Protein AF-A0A7K3Z307-F1 (afdb_monomer)

Nearest PDB structures (foldseek):
  1m5q-assembly1_H  TM=4.350E-01  e=8.211E+00  Pyrobaculum aerophilum
  8bh3-assembly1_L  TM=3.145E-01  e=9.460E+00  Homo sapiens

pLDDT: mean 82.86, std 15.58, range [43.69, 96.88]

Sequence (83 aa):
MHKRSPNKLQQRKIQTIILNGSYHDKQHGETISKLTREDVMGQLKEPVEVHLIPDIGKGEVLIDPRGRGSLQAMDKMESRRKS

Radius of gyration: 13.37 Å; Cα contacts (8 Å, |Δi|>4): 95; chains: 1; bounding box: 28×34×34 Å

Foldseek 3Di:
DDDDDPQVVLLVLLVVLQQVQWDQDPVQRFTFGQDALVRSVVPDPDDDDSVSRDGDDGRATQDGPVQPHPVSVVVVVVVVVVD

Structure (mmCIF, N/CA/C/O backbone):
data_AF-A0A7K3Z307-F1
#
_entry.id   AF-A0A7K3Z307-F1
#
loop_
_atom_site.group_PDB
_atom_site.id
_atom_site.type_symbol
_at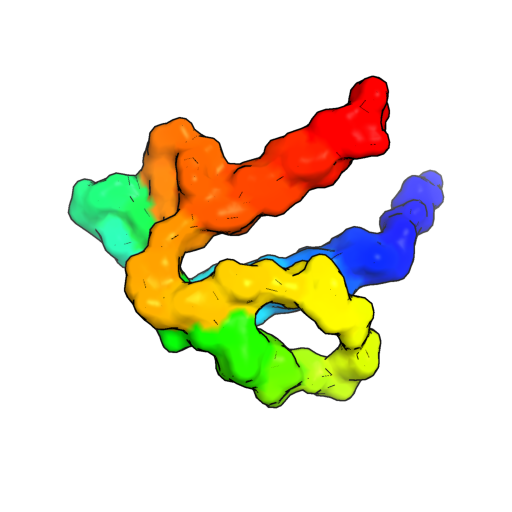om_site.label_atom_id
_atom_site.label_alt_id
_atom_site.label_comp_id
_atom_site.label_asym_id
_atom_site.label_entity_id
_atom_site.label_seq_id
_atom_site.pdbx_PDB_ins_code
_atom_site.Cartn_x
_atom_site.Cartn_y
_atom_site.Cartn_z
_atom_site.occupancy
_atom_site.B_iso_or_equiv
_atom_site.auth_seq_id
_atom_site.auth_comp_id
_atom_site.auth_asym_id
_atom_site.auth_atom_id
_atom_site.pdbx_PDB_model_num
ATOM 1 N N . MET A 1 1 ? -1.954 21.239 21.548 1.00 45.69 1 MET A N 1
ATOM 2 C CA . MET A 1 1 ? -1.740 19.899 20.950 1.00 45.69 1 MET A CA 1
ATOM 3 C C . MET A 1 1 ? -3.002 19.488 20.199 1.00 45.69 1 MET A C 1
ATOM 5 O O . MET A 1 1 ? -4.022 19.265 20.836 1.00 45.69 1 MET A O 1
ATOM 9 N N . HIS A 1 2 ? -2.977 19.447 18.864 1.00 50.06 2 HIS A N 1
ATOM 10 C CA . HIS A 1 2 ? -4.141 19.031 18.072 1.00 50.06 2 HIS A CA 1
ATOM 11 C C . HIS A 1 2 ? -4.365 17.520 18.232 1.00 50.06 2 HIS A C 1
ATOM 13 O O . HIS A 1 2 ? -3.555 16.722 17.756 1.00 50.06 2 HIS A O 1
ATOM 19 N N . LYS A 1 3 ? -5.450 17.119 18.909 1.00 50.53 3 LYS A N 1
ATOM 20 C CA . LYS A 1 3 ? -5.899 15.720 18.940 1.00 50.53 3 LYS A CA 1
ATOM 21 C C . LYS A 1 3 ? -6.208 15.305 17.497 1.00 50.53 3 LYS A C 1
ATOM 23 O O . LYS A 1 3 ? -7.086 15.884 16.861 1.00 50.53 3 LYS A O 1
ATOM 28 N N . ARG A 1 4 ? -5.442 14.362 16.940 1.00 55.97 4 ARG A N 1
ATOM 29 C CA . ARG A 1 4 ? -5.743 13.792 15.617 1.00 55.97 4 ARG A CA 1
ATOM 30 C C . ARG A 1 4 ? -7.077 13.051 15.722 1.00 55.97 4 ARG A C 1
ATOM 32 O O . ARG A 1 4 ? -7.278 12.317 16.685 1.00 55.97 4 ARG A O 1
ATOM 39 N N . SER A 1 5 ? -7.972 13.256 14.758 1.00 67.19 5 SER A N 1
ATOM 40 C CA . SER A 1 5 ? -9.233 12.516 14.704 1.00 67.19 5 SER A CA 1
ATOM 41 C C . SER A 1 5 ? -8.951 11.003 14.617 1.00 67.19 5 SER A C 1
ATOM 43 O O . SER A 1 5 ? -8.008 10.617 13.917 1.00 67.19 5 SER A O 1
ATOM 45 N N . PRO A 1 6 ? -9.731 10.145 15.302 1.00 68.81 6 PRO A N 1
ATOM 46 C CA . PRO A 1 6 ? -9.550 8.687 15.299 1.00 68.81 6 PRO A CA 1
ATOM 47 C C . PRO A 1 6 ? -9.404 8.085 13.891 1.00 68.81 6 PRO A C 1
ATOM 49 O O . PRO A 1 6 ? -8.529 7.251 13.661 1.00 68.81 6 PRO A O 1
ATOM 52 N N . ASN A 1 7 ? -10.151 8.610 12.917 1.00 79.88 7 ASN A N 1
ATOM 53 C CA . ASN A 1 7 ? -10.133 8.141 11.527 1.00 79.88 7 ASN A CA 1
ATOM 54 C C . ASN A 1 7 ? -8.762 8.323 10.859 1.00 79.88 7 ASN A C 1
ATOM 56 O O . ASN A 1 7 ? -8.329 7.467 10.092 1.00 79.88 7 ASN A O 1
ATOM 60 N N . LYS A 1 8 ? -8.010 9.378 11.206 1.00 80.31 8 LYS A N 1
ATOM 61 C CA . LYS A 1 8 ? -6.649 9.582 10.676 1.00 80.31 8 LYS A CA 1
ATOM 62 C C . LYS A 1 8 ? -5.666 8.543 11.194 1.00 80.31 8 LYS A C 1
ATOM 64 O O . LYS A 1 8 ? -4.687 8.229 10.521 1.00 80.31 8 LYS A O 1
ATOM 69 N N . LEU A 1 9 ? -5.881 8.044 12.411 1.00 85.44 9 LEU A N 1
ATOM 70 C CA . LEU A 1 9 ? -5.043 6.987 12.963 1.00 85.44 9 LEU A CA 1
ATOM 71 C C . LEU A 1 9 ? -5.305 5.667 12.233 1.00 85.44 9 LEU A C 1
ATOM 73 O O . LEU A 1 9 ? -4.349 4.993 11.860 1.00 85.44 9 LEU A O 1
ATOM 77 N N . GLN A 1 10 ? -6.574 5.343 11.972 1.00 88.19 10 GLN A N 1
ATOM 78 C CA . GLN A 1 10 ? -6.957 4.150 11.212 1.00 88.19 10 GLN A CA 1
ATOM 79 C C . GLN A 1 10 ? -6.445 4.200 9.767 1.00 88.19 10 GLN A C 1
ATOM 81 O O . GLN A 1 10 ? -5.793 3.257 9.330 1.00 88.19 10 GLN A O 1
ATOM 86 N N . GLN A 1 11 ? -6.630 5.320 9.058 1.00 87.69 11 GLN A N 1
ATOM 87 C CA . GLN A 1 11 ? -6.104 5.499 7.697 1.00 87.69 11 GLN A CA 1
ATOM 88 C C . GLN A 1 11 ? -4.592 5.287 7.626 1.00 87.69 11 GLN A C 1
ATOM 90 O O . GLN A 1 11 ? -4.107 4.586 6.745 1.00 87.69 11 GLN A O 1
ATOM 95 N N . ARG A 1 12 ? -3.838 5.830 8.589 1.00 87.50 12 ARG A N 1
ATOM 96 C CA . ARG A 1 12 ? -2.387 5.612 8.654 1.00 87.50 12 ARG A CA 1
ATOM 97 C C . ARG A 1 12 ? -2.026 4.153 8.891 1.00 87.50 12 ARG A C 1
ATOM 99 O O . ARG A 1 12 ? -1.103 3.663 8.257 1.00 87.50 12 ARG A O 1
ATOM 106 N N . LYS A 1 13 ? -2.732 3.454 9.786 1.00 90.56 13 LYS A N 1
ATOM 107 C CA . LYS A 1 13 ? -2.508 2.017 10.011 1.00 90.56 13 LYS A CA 1
AT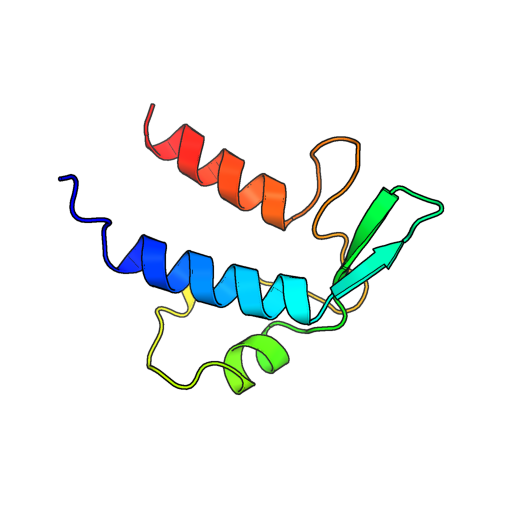OM 108 C C . LYS A 1 13 ? -2.742 1.220 8.725 1.00 90.56 13 LYS A C 1
ATOM 110 O O . LYS A 1 13 ? -1.900 0.403 8.367 1.00 90.56 13 LYS A O 1
ATOM 115 N N . ILE A 1 14 ? -3.833 1.511 8.015 1.00 91.94 14 ILE A N 1
ATOM 116 C CA . ILE A 1 14 ? -4.167 0.892 6.726 1.00 91.94 14 ILE A CA 1
ATOM 117 C C . ILE A 1 14 ? -3.063 1.172 5.695 1.00 91.94 14 ILE A C 1
ATOM 119 O O . ILE A 1 14 ? -2.527 0.235 5.111 1.00 91.94 14 ILE A O 1
ATOM 123 N N . GLN A 1 15 ? -2.650 2.432 5.530 1.00 91.06 15 GLN A N 1
ATOM 124 C CA . GLN A 1 15 ? -1.559 2.805 4.622 1.00 91.06 15 GLN A CA 1
ATOM 125 C C . GLN A 1 15 ? -0.249 2.083 4.962 1.00 91.06 15 GLN A C 1
ATOM 127 O O . GLN A 1 15 ? 0.418 1.584 4.061 1.00 91.06 15 GLN A O 1
ATOM 132 N N . THR A 1 16 ? 0.107 1.971 6.244 1.00 92.38 16 THR A N 1
ATOM 133 C CA . THR A 1 16 ? 1.310 1.245 6.673 1.00 92.38 16 THR A CA 1
ATOM 134 C C . THR A 1 16 ? 1.250 -0.231 6.287 1.00 92.38 16 THR A C 1
ATOM 136 O O . THR A 1 16 ? 2.243 -0.760 5.795 1.00 92.38 16 THR A O 1
ATOM 139 N N . ILE A 1 17 ? 0.106 -0.900 6.471 1.00 94.31 17 ILE A N 1
ATOM 140 C CA . ILE A 1 17 ? -0.071 -2.302 6.055 1.00 94.31 17 ILE A CA 1
ATOM 141 C C . ILE A 1 17 ? 0.150 -2.437 4.545 1.00 94.31 17 ILE A C 1
ATOM 143 O O . ILE A 1 17 ? 0.935 -3.278 4.109 1.00 94.31 17 ILE A O 1
ATOM 147 N N . ILE A 1 18 ? -0.489 -1.570 3.756 1.00 94.50 18 ILE A N 1
ATOM 148 C CA . ILE A 1 18 ? -0.401 -1.587 2.291 1.00 94.50 18 ILE A CA 1
ATOM 149 C C . ILE A 1 18 ? 1.040 -1.362 1.823 1.00 94.50 18 ILE A C 1
ATOM 151 O O . ILE A 1 18 ? 1.560 -2.132 1.017 1.00 94.50 18 ILE A O 1
ATOM 155 N N . LEU A 1 19 ? 1.708 -0.334 2.353 1.00 93.62 19 LEU A N 1
ATOM 156 C CA . LEU A 1 19 ? 3.077 0.009 1.973 1.00 93.62 19 LEU A CA 1
ATOM 157 C C . LEU A 1 19 ? 4.078 -1.068 2.405 1.00 93.62 19 LEU A C 1
ATOM 159 O O . LEU A 1 19 ? 4.956 -1.423 1.623 1.00 93.62 19 LEU A O 1
ATOM 163 N N . ASN A 1 20 ? 3.923 -1.661 3.589 1.00 95.00 20 ASN A N 1
ATOM 164 C CA . ASN A 1 20 ? 4.767 -2.784 4.013 1.00 95.00 20 ASN A CA 1
ATOM 165 C C . ASN A 1 20 ? 4.543 -4.031 3.141 1.00 95.00 20 ASN A C 1
ATOM 167 O O . ASN A 1 20 ? 5.469 -4.803 2.894 1.00 95.00 20 ASN A O 1
ATOM 171 N N . GLY A 1 21 ? 3.318 -4.214 2.648 1.00 94.50 21 GLY A N 1
ATOM 172 C CA . GLY A 1 21 ? 2.944 -5.258 1.702 1.00 94.50 21 GLY A CA 1
ATOM 173 C C . GLY A 1 21 ? 3.253 -4.942 0.238 1.00 94.50 21 GLY A C 1
ATOM 174 O O . GLY A 1 21 ? 2.844 -5.702 -0.635 1.00 94.50 21 GLY A O 1
ATOM 175 N N . SER A 1 22 ? 3.969 -3.862 -0.064 1.00 95.62 22 SER A N 1
ATOM 176 C CA . SER A 1 22 ? 4.309 -3.469 -1.435 1.00 95.62 22 SER A CA 1
ATOM 177 C C . SER A 1 22 ? 5.728 -3.899 -1.831 1.00 95.62 22 SER A C 1
ATOM 179 O O . SER A 1 22 ? 6.503 -4.414 -1.015 1.00 95.62 22 SER A O 1
ATOM 181 N N . TYR A 1 23 ? 6.071 -3.758 -3.109 1.00 95.69 23 TYR A N 1
ATOM 182 C CA . TYR A 1 23 ? 7.461 -3.728 -3.556 1.00 95.69 23 TYR A CA 1
ATOM 183 C C . TYR A 1 23 ? 7.750 -2.399 -4.247 1.00 95.69 23 TYR A C 1
ATOM 185 O O . TYR A 1 23 ? 6.863 -1.799 -4.850 1.00 95.69 23 TYR A O 1
ATOM 193 N N . HIS A 1 24 ? 8.996 -1.945 -4.151 1.00 95.12 24 HIS A N 1
ATOM 194 C CA . HIS A 1 24 ? 9.448 -0.747 -4.843 1.00 95.12 24 HIS A CA 1
ATOM 195 C C . HIS A 1 24 ? 10.213 -1.140 -6.107 1.00 95.12 24 HIS A C 1
ATOM 197 O O . HIS A 1 24 ? 11.281 -1.755 -6.021 1.00 95.12 24 HIS A O 1
ATOM 203 N N . ASP A 1 25 ? 9.658 -0.803 -7.268 1.00 94.56 25 ASP A N 1
ATOM 204 C CA . ASP A 1 25 ? 10.325 -0.947 -8.552 1.00 94.56 25 ASP A CA 1
ATOM 205 C C . ASP A 1 25 ? 11.340 0.185 -8.730 1.00 94.56 25 ASP A C 1
ATOM 207 O O . ASP A 1 25 ? 10.988 1.339 -8.976 1.00 94.56 25 ASP A O 1
ATOM 211 N N . LYS A 1 26 ? 12.625 -0.157 -8.637 1.00 92.69 2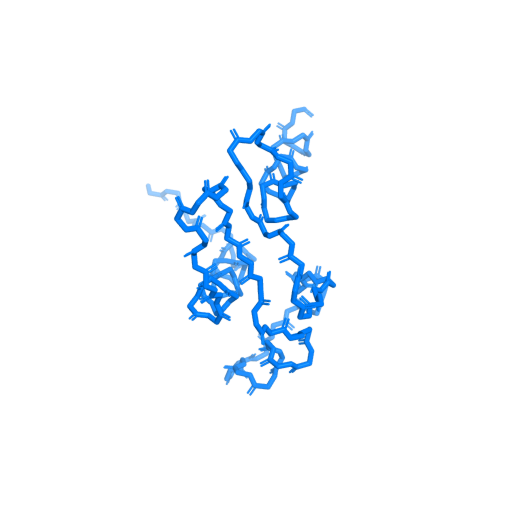6 LYS A N 1
ATOM 212 C CA . LYS A 1 26 ? 13.718 0.806 -8.804 1.00 92.69 26 LYS A CA 1
ATOM 213 C C . LYS A 1 26 ? 13.912 1.264 -10.251 1.00 92.69 26 LYS A C 1
ATOM 215 O O . LYS A 1 26 ? 14.552 2.290 -10.451 1.00 92.69 26 LYS A O 1
ATOM 220 N N . GLN A 1 27 ? 13.421 0.517 -11.241 1.00 93.69 27 GLN A N 1
ATOM 221 C CA . GLN A 1 27 ? 13.559 0.889 -12.651 1.00 93.69 27 GLN A CA 1
ATOM 222 C C . GLN A 1 27 ? 12.579 2.004 -13.014 1.00 93.69 27 GLN A C 1
ATOM 224 O O . GLN A 1 27 ? 12.973 2.999 -13.617 1.00 93.69 27 GLN A O 1
ATOM 229 N N . HIS A 1 28 ? 11.321 1.859 -12.597 1.00 90.75 28 HIS A N 1
ATOM 230 C CA . HIS A 1 28 ? 10.260 2.822 -12.899 1.00 90.75 28 HIS A CA 1
ATOM 231 C C . HIS A 1 28 ? 10.031 3.846 -11.777 1.00 90.75 28 HIS A C 1
ATOM 233 O O . HIS A 1 28 ? 9.361 4.852 -11.993 1.00 90.75 28 HIS A O 1
ATOM 239 N N . GLY A 1 29 ? 10.605 3.626 -10.589 1.00 92.25 29 GLY A N 1
ATOM 240 C CA . GLY A 1 29 ? 10.391 4.466 -9.408 1.00 92.25 29 GLY A CA 1
ATOM 241 C C . GLY A 1 29 ? 8.998 4.297 -8.794 1.00 92.25 29 GLY A C 1
ATOM 242 O O . GLY A 1 29 ? 8.511 5.202 -8.117 1.00 92.25 29 GLY A O 1
ATOM 243 N N . GLU A 1 30 ? 8.346 3.165 -9.048 1.00 94.31 30 GLU A N 1
ATOM 244 C CA . GLU A 1 30 ? 6.968 2.887 -8.646 1.00 94.31 30 GLU A CA 1
ATOM 245 C C . GLU A 1 30 ? 6.918 2.069 -7.355 1.00 94.31 30 GLU A C 1
ATOM 247 O O . GLU A 1 30 ? 7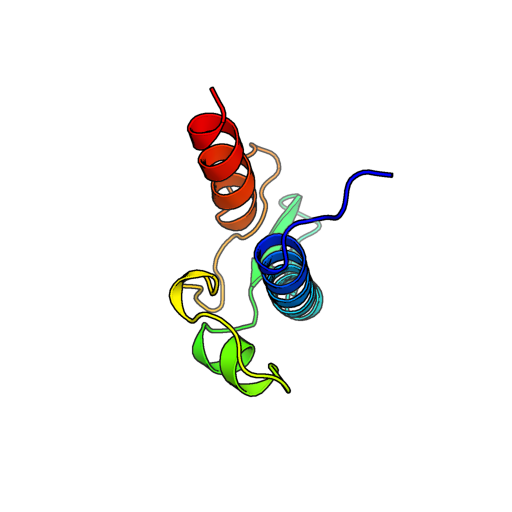.809 1.277 -7.048 1.00 94.31 30 GLU A O 1
ATOM 252 N N . THR A 1 31 ? 5.850 2.239 -6.584 1.00 94.56 31 THR A N 1
ATOM 253 C CA . THR A 1 31 ? 5.513 1.339 -5.478 1.00 94.56 31 THR A CA 1
ATOM 254 C C . THR A 1 31 ? 4.285 0.550 -5.875 1.00 94.5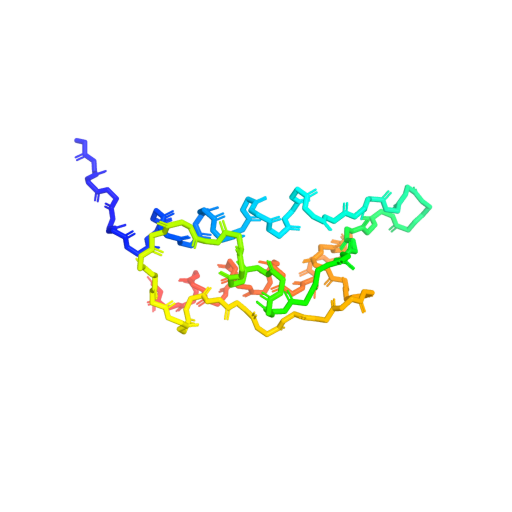6 31 THR A C 1
ATOM 256 O O . THR A 1 31 ? 3.223 1.129 -6.103 1.00 94.56 31 THR A O 1
ATOM 259 N N . ILE A 1 32 ? 4.429 -0.768 -5.937 1.00 95.00 32 ILE A N 1
ATOM 260 C CA . ILE A 1 32 ? 3.420 -1.667 -6.483 1.00 95.00 32 ILE A CA 1
ATOM 261 C C . ILE A 1 32 ? 2.910 -2.589 -5.380 1.00 95.00 32 ILE A C 1
ATOM 263 O O . ILE A 1 32 ? 3.685 -3.192 -4.629 1.00 95.00 32 ILE A O 1
ATOM 267 N N . SER A 1 33 ? 1.588 -2.688 -5.259 1.00 96.25 33 SER A N 1
ATOM 268 C CA . SER A 1 33 ? 0.946 -3.518 -4.243 1.00 96.25 33 SER A CA 1
ATOM 269 C C . SER A 1 33 ? 1.186 -5.004 -4.499 1.00 96.25 33 SER A C 1
ATOM 271 O O . SER A 1 33 ? 1.009 -5.492 -5.616 1.00 96.25 33 SER A O 1
ATOM 273 N N . LYS A 1 34 ? 1.506 -5.759 -3.443 1.00 96.88 34 LYS A N 1
ATOM 274 C CA . LYS A 1 34 ? 1.415 -7.232 -3.448 1.00 96.88 34 LYS A CA 1
ATOM 275 C C . LYS A 1 34 ? 0.211 -7.732 -2.653 1.00 96.88 34 LYS A C 1
ATOM 277 O O . LYS A 1 34 ? 0.076 -8.940 -2.466 1.00 96.88 34 LYS A O 1
ATOM 282 N N . LEU A 1 35 ? -0.637 -6.824 -2.175 1.00 96.19 35 LEU A N 1
ATOM 283 C CA . LEU A 1 35 ? -1.814 -7.126 -1.373 1.00 96.19 35 LEU A CA 1
ATOM 284 C C . LEU A 1 35 ? -3.089 -6.814 -2.154 1.00 96.19 35 LEU A C 1
ATOM 286 O O . LEU A 1 35 ? -3.139 -5.870 -2.943 1.00 96.19 35 LEU A O 1
ATOM 290 N N . THR A 1 36 ? -4.116 -7.606 -1.888 1.00 95.38 36 THR A N 1
ATOM 291 C CA . THR A 1 36 ? -5.514 -7.286 -2.183 1.00 95.38 36 THR A CA 1
ATOM 292 C C . THR A 1 36 ? -6.159 -6.537 -1.014 1.00 95.38 36 THR A C 1
ATOM 294 O O . THR A 1 36 ? -5.609 -6.486 0.092 1.00 95.38 36 THR A O 1
ATOM 297 N N . ARG A 1 37 ? -7.361 -5.992 -1.228 1.00 93.06 37 ARG A N 1
ATOM 298 C CA . ARG A 1 37 ? -8.218 -5.462 -0.159 1.00 93.06 37 ARG A CA 1
ATOM 299 C C . ARG A 1 37 ? -8.444 -6.495 0.952 1.00 93.06 37 ARG A C 1
ATOM 301 O O . ARG A 1 37 ? -8.344 -6.159 2.133 1.00 93.06 37 ARG A O 1
ATOM 308 N N . GLU A 1 38 ? -8.710 -7.743 0.584 1.00 93.88 38 GLU A N 1
ATOM 309 C CA . GLU A 1 38 ? -8.935 -8.856 1.507 1.00 93.88 38 GLU A CA 1
ATOM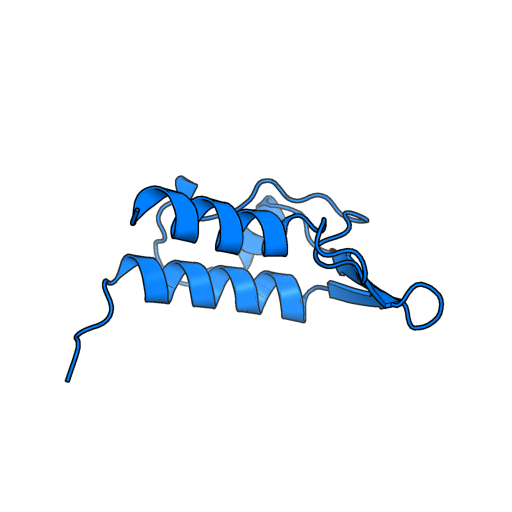 310 C C . GLU A 1 38 ? -7.683 -9.149 2.342 1.00 93.88 38 GLU A C 1
ATOM 312 O O . GLU A 1 38 ? -7.782 -9.327 3.557 1.00 93.88 38 GLU A O 1
ATOM 317 N N . ASP A 1 39 ? -6.496 -9.114 1.725 1.00 95.25 39 ASP A N 1
ATOM 318 C CA . ASP A 1 39 ? -5.221 -9.302 2.430 1.00 95.25 39 ASP A CA 1
ATOM 319 C C . ASP A 1 39 ? -4.976 -8.197 3.474 1.00 95.25 39 ASP A C 1
ATOM 321 O O . ASP A 1 39 ? -4.431 -8.457 4.550 1.00 95.25 39 ASP A O 1
ATOM 325 N N . VAL A 1 40 ? -5.373 -6.954 3.174 1.00 93.88 40 VAL A N 1
ATOM 326 C CA . VAL A 1 40 ? -5.296 -5.831 4.124 1.00 93.88 40 VAL A CA 1
ATOM 327 C C . VAL A 1 40 ? -6.286 -6.033 5.268 1.00 93.88 40 VAL A C 1
ATOM 329 O O . VAL A 1 40 ? -5.910 -5.884 6.430 1.00 93.88 40 VAL A O 1
ATOM 332 N N . MET A 1 41 ? -7.530 -6.411 4.957 1.00 92.56 41 MET A N 1
ATOM 333 C CA . MET A 1 41 ? -8.560 -6.717 5.957 1.00 92.56 41 MET A CA 1
ATOM 334 C C . MET A 1 41 ? -8.126 -7.838 6.905 1.00 92.56 41 MET A C 1
ATOM 336 O O . MET A 1 41 ? -8.294 -7.700 8.114 1.00 92.56 41 MET A O 1
ATOM 340 N N . GLY A 1 42 ? -7.495 -8.895 6.389 1.00 93.44 42 GLY A N 1
ATOM 341 C CA . GLY A 1 42 ? -6.985 -10.004 7.200 1.00 93.44 42 GLY A CA 1
ATOM 342 C C . GLY A 1 42 ? -5.850 -9.624 8.162 1.00 93.44 42 GLY A C 1
ATOM 343 O O . GLY A 1 42 ? -5.620 -10.324 9.146 1.00 93.44 42 GLY A O 1
ATOM 344 N N . GLN A 1 43 ? -5.147 -8.513 7.9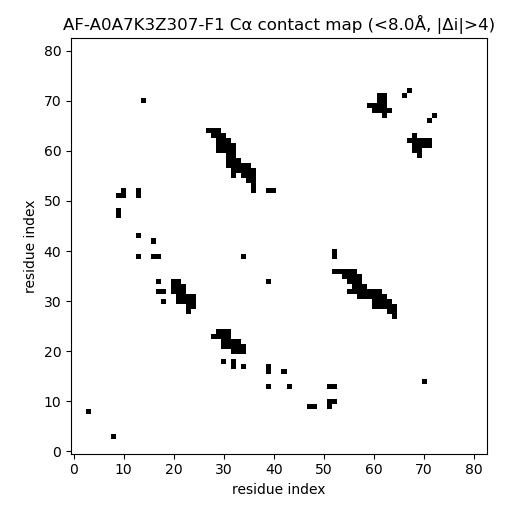19 1.00 93.31 43 GLN A N 1
ATOM 345 C CA . GLN A 1 43 ? -4.055 -8.030 8.777 1.00 93.31 43 GLN A CA 1
ATOM 346 C C . GLN A 1 43 ? -4.511 -7.036 9.853 1.00 93.31 43 GLN A C 1
ATOM 348 O O . GLN A 1 43 ? -3.748 -6.717 10.773 1.00 93.31 43 GLN A O 1
ATOM 353 N N . LEU A 1 44 ? -5.744 -6.538 9.763 1.00 90.88 44 LEU A N 1
ATOM 354 C CA . LEU A 1 44 ? -6.302 -5.596 10.722 1.00 90.88 44 LEU A CA 1
ATOM 355 C C . LEU A 1 44 ? -6.751 -6.346 11.982 1.00 90.88 44 LEU A C 1
ATOM 357 O O . LEU A 1 44 ? -7.677 -7.148 11.966 1.00 90.88 44 LEU A O 1
ATOM 361 N N . LYS A 1 45 ? -6.071 -6.076 13.101 1.00 86.75 45 LYS A N 1
ATOM 362 C CA . LYS A 1 45 ? -6.315 -6.735 14.401 1.00 86.75 45 LYS A CA 1
ATOM 363 C C . LYS A 1 45 ? -7.399 -6.062 15.246 1.00 86.75 45 LYS A C 1
ATOM 365 O O . LYS A 1 45 ? -7.690 -6.510 16.349 1.00 86.75 45 LYS A O 1
ATOM 370 N N . GLU A 1 46 ? -7.946 -4.957 14.761 1.00 86.69 46 GLU A N 1
ATOM 371 C CA . GLU A 1 46 ? -8.940 -4.140 15.448 1.00 86.69 46 GLU A CA 1
ATOM 372 C C . GLU A 1 46 ? -10.063 -3.775 14.469 1.00 86.69 46 GLU A C 1
ATOM 374 O O . GLU A 1 46 ? -9.809 -3.697 13.262 1.00 86.69 46 GLU A O 1
ATOM 379 N N . PRO A 1 47 ? -11.288 -3.520 14.959 1.00 86.56 47 PRO A N 1
ATOM 380 C CA . PRO A 1 47 ? -12.348 -2.981 14.123 1.00 86.56 47 PRO A CA 1
ATOM 381 C C . PRO A 1 47 ? -11.907 -1.666 13.473 1.00 86.56 47 PRO A C 1
ATOM 383 O O . PRO A 1 47 ? -11.506 -0.716 14.152 1.00 86.56 47 PRO A O 1
ATOM 386 N N . VAL A 1 48 ? -12.006 -1.607 12.148 1.00 87.06 48 VAL A N 1
ATOM 387 C CA . VAL A 1 48 ? -11.785 -0.389 11.369 1.00 87.06 48 VAL A CA 1
ATOM 388 C C . VAL A 1 48 ? -12.974 -0.116 10.470 1.00 87.06 48 VAL A C 1
ATOM 390 O O . VAL A 1 48 ? -13.700 -1.026 10.067 1.00 87.06 48 VAL A O 1
ATOM 393 N N . GLU A 1 49 ? -13.173 1.153 10.136 1.00 87.81 49 GLU A N 1
ATOM 394 C CA . GLU A 1 49 ? -14.227 1.532 9.211 1.00 87.81 49 GLU A CA 1
ATOM 395 C C . GLU A 1 49 ? -13.860 1.065 7.792 1.00 87.81 49 GLU A C 1
ATOM 397 O O . GLU A 1 49 ? -12.872 1.504 7.205 1.00 87.81 49 GLU A O 1
ATOM 402 N N . VAL A 1 50 ? -14.668 0.166 7.225 1.00 85.38 50 VAL A N 1
ATOM 403 C CA . VAL A 1 50 ? -14.388 -0.511 5.942 1.00 85.38 50 VAL A CA 1
ATOM 404 C C . VAL A 1 50 ? -14.216 0.472 4.777 1.00 85.38 50 VAL A C 1
ATOM 406 O O . VAL A 1 50 ? -13.452 0.212 3.849 1.00 85.38 50 VAL A O 1
ATOM 409 N N . HIS A 1 51 ? -14.879 1.630 4.832 1.00 86.62 51 HIS A N 1
ATOM 410 C CA . HIS A 1 51 ? -14.765 2.674 3.811 1.00 86.62 51 HIS A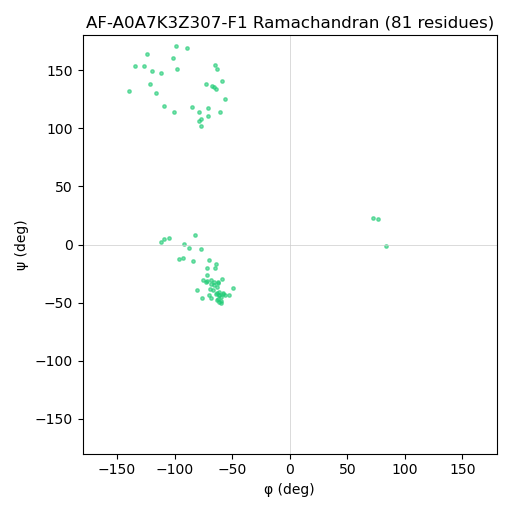 CA 1
ATOM 411 C C . HIS A 1 51 ? -13.397 3.384 3.805 1.00 86.62 51 HIS A C 1
ATOM 413 O O . HIS A 1 51 ? -13.094 4.104 2.857 1.00 86.62 51 HIS A O 1
ATOM 419 N N . LEU A 1 52 ? -12.571 3.196 4.843 1.00 87.00 52 LEU A N 1
ATOM 420 C CA . LEU A 1 52 ? -11.197 3.706 4.899 1.00 87.00 52 LEU A CA 1
ATOM 421 C C . LEU A 1 52 ? -10.199 2.776 4.201 1.00 87.00 52 LEU A C 1
ATOM 423 O O . LEU A 1 52 ? -9.061 3.177 3.962 1.00 87.00 52 LEU A O 1
ATOM 427 N N . ILE A 1 53 ? -10.602 1.541 3.895 1.00 88.88 53 ILE A N 1
ATOM 428 C CA . ILE A 1 53 ? -9.766 0.570 3.194 1.00 88.88 53 ILE A CA 1
ATOM 429 C C . ILE A 1 53 ? -9.919 0.833 1.690 1.00 88.88 53 ILE A C 1
ATOM 431 O O . ILE A 1 53 ? -11.044 0.728 1.184 1.00 88.88 53 ILE A O 1
ATOM 435 N N . PRO A 1 54 ? -8.841 1.194 0.970 1.00 87.44 54 PRO A N 1
ATOM 436 C CA . PRO A 1 54 ? -8.903 1.351 -0.476 1.00 87.44 54 PRO A CA 1
ATOM 437 C C . PRO A 1 54 ? -9.237 0.022 -1.147 1.00 87.44 54 PRO A C 1
ATOM 439 O O . PRO A 1 54 ? -8.912 -1.052 -0.640 1.00 87.44 54 PRO A O 1
ATOM 442 N N . ASP A 1 55 ? -9.894 0.108 -2.295 1.00 88.44 55 ASP A N 1
ATOM 443 C CA . ASP A 1 55 ? -9.992 -1.027 -3.200 1.00 88.44 55 ASP A CA 1
ATOM 444 C C . ASP A 1 55 ? -8.651 -1.154 -3.925 1.00 88.44 55 ASP A C 1
ATOM 446 O O . ASP A 1 55 ? -8.338 -0.309 -4.761 1.00 88.44 55 ASP A O 1
ATOM 450 N N . ILE A 1 56 ? -7.821 -2.110 -3.49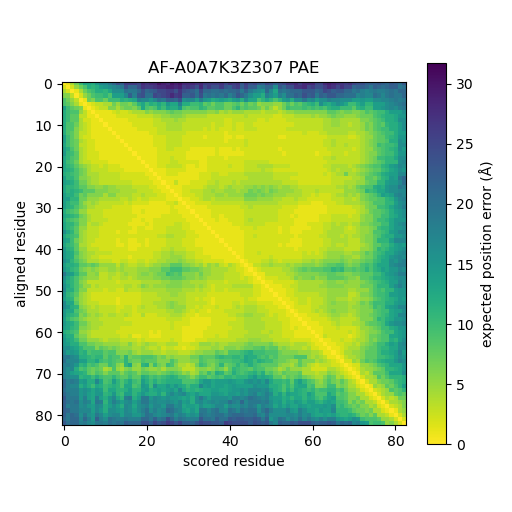5 1.00 91.06 56 ILE A N 1
ATOM 451 C CA . ILE A 1 56 ? -6.494 -2.342 -4.073 1.00 91.06 56 ILE A CA 1
ATOM 452 C C . ILE A 1 56 ? -6.366 -3.758 -4.612 1.00 91.06 56 ILE A C 1
ATOM 454 O O . ILE A 1 56 ? -6.755 -4.732 -3.959 1.00 91.06 56 ILE A O 1
ATOM 458 N N . GLY A 1 57 ? -5.753 -3.860 -5.785 1.00 93.50 57 GLY A N 1
ATOM 459 C CA . GLY A 1 57 ? -5.359 -5.120 -6.401 1.00 93.50 57 GLY A CA 1
ATOM 460 C C . GLY A 1 57 ? -3.869 -5.426 -6.248 1.00 93.50 57 GLY A C 1
ATOM 461 O O . GLY A 1 57 ? -3.029 -4.542 -6.063 1.00 93.50 57 GLY A O 1
ATOM 462 N N . LYS A 1 58 ? -3.510 -6.703 -6.410 1.00 95.56 58 LYS A N 1
ATOM 463 C CA . LYS A 1 58 ? -2.109 -7.098 -6.627 1.00 95.56 58 LYS A CA 1
ATOM 464 C C . LYS A 1 58 ? -1.632 -6.554 -7.975 1.00 95.56 58 LYS A C 1
ATOM 466 O O . LYS A 1 58 ? -2.340 -6.674 -8.968 1.00 95.56 58 LYS A O 1
ATOM 471 N N . GLY A 1 59 ? -0.427 -5.991 -8.010 1.00 94.50 59 GLY A N 1
ATOM 472 C CA . GLY A 1 59 ? 0.133 -5.354 -9.205 1.00 94.50 59 GLY A CA 1
ATOM 473 C C . GLY A 1 59 ? -0.317 -3.906 -9.418 1.00 94.50 59 GLY A C 1
ATOM 474 O O . GLY A 1 59 ? 0.138 -3.271 -10.362 1.00 94.50 59 GLY A O 1
ATOM 475 N N . GLU A 1 60 ? -1.172 -3.358 -8.552 1.00 93.88 60 GLU A N 1
ATOM 476 C CA . GLU A 1 60 ? -1.609 -1.968 -8.663 1.00 93.88 60 GLU A CA 1
ATOM 477 C C . GLU A 1 60 ? -0.502 -0.984 -8.264 1.00 93.88 60 GLU A C 1
ATOM 479 O O . GLU A 1 60 ? 0.191 -1.178 -7.260 1.00 93.88 60 GLU A O 1
ATOM 484 N N . VAL A 1 61 ? -0.369 0.105 -9.027 1.00 93.88 61 VAL A N 1
ATOM 485 C CA . VAL A 1 61 ? 0.568 1.195 -8.742 1.00 93.88 61 VAL A CA 1
ATOM 486 C C . VAL A 1 61 ? 0.004 2.102 -7.644 1.00 93.88 61 VAL A C 1
ATOM 488 O O . VAL A 1 61 ? -0.891 2.921 -7.858 1.00 93.88 61 VAL A O 1
ATOM 491 N N . LEU A 1 62 ? 0.575 1.981 -6.449 1.00 92.62 62 LEU A N 1
ATOM 492 C CA . LEU A 1 62 ? 0.188 2.736 -5.257 1.00 92.62 62 LEU A CA 1
ATOM 493 C C . LEU A 1 62 ? 0.785 4.146 -5.252 1.00 92.62 62 LEU A C 1
ATOM 495 O O . LEU A 1 62 ? 0.141 5.107 -4.829 1.00 92.62 62 LEU A O 1
ATOM 499 N N . ILE A 1 63 ? 2.034 4.263 -5.700 1.00 91.44 63 ILE A N 1
ATOM 500 C CA . ILE A 1 63 ? 2.803 5.507 -5.794 1.00 91.44 63 ILE A CA 1
ATOM 501 C C . ILE A 1 63 ? 3.572 5.452 -7.107 1.00 91.44 63 ILE A C 1
ATOM 503 O O . ILE A 1 63 ? 4.235 4.453 -7.376 1.00 91.44 63 ILE A O 1
ATOM 507 N N . ASP A 1 64 ? 3.522 6.528 -7.886 1.00 90.75 64 ASP A N 1
ATOM 508 C CA . ASP A 1 64 ? 4.380 6.695 -9.056 1.00 90.75 64 ASP A CA 1
ATOM 509 C C . ASP A 1 64 ? 5.181 8.012 -8.959 1.00 90.75 64 ASP A C 1
ATOM 511 O O . ASP A 1 64 ? 4.825 8.911 -8.177 1.00 90.75 64 ASP A O 1
ATOM 515 N N . PRO A 1 65 ? 6.253 8.173 -9.758 1.00 86.44 65 PRO A N 1
ATOM 516 C CA . PRO A 1 65 ? 7.024 9.418 -9.800 1.00 86.44 65 PRO A CA 1
ATOM 517 C C . PRO A 1 65 ? 6.236 10.627 -10.325 1.00 86.44 65 PRO A C 1
ATOM 519 O O . PRO A 1 65 ? 6.657 11.769 -10.155 1.00 86.44 65 PRO A O 1
ATOM 522 N N . ARG A 1 66 ? 5.105 10.395 -10.998 1.00 85.25 66 ARG A N 1
ATOM 523 C CA . ARG A 1 66 ? 4.259 11.422 -11.624 1.00 85.25 66 ARG A CA 1
ATOM 524 C C . ARG A 1 66 ? 3.151 11.918 -10.690 1.00 85.25 66 ARG A C 1
ATOM 526 O O . ARG A 1 66 ? 2.369 12.786 -11.085 1.00 85.25 66 ARG A O 1
ATOM 533 N N . GLY A 1 67 ? 3.068 11.400 -9.467 1.00 79.62 67 GLY A N 1
ATOM 534 C CA . GLY A 1 67 ? 2.054 11.790 -8.501 1.00 79.62 67 GLY A CA 1
ATOM 535 C C . GLY A 1 67 ? 0.657 11.200 -8.759 1.00 79.62 67 GLY A C 1
ATOM 536 O O . GLY A 1 67 ? -0.317 11.844 -8.341 1.00 79.62 67 GLY A O 1
ATOM 537 N N . ARG A 1 68 ? 0.533 10.086 -9.502 1.00 81.62 68 ARG A N 1
ATOM 538 C CA . ARG A 1 68 ? -0.747 9.496 -9.956 1.00 81.62 68 ARG A CA 1
ATOM 539 C C . ARG A 1 68 ? -1.099 8.147 -9.321 1.00 81.62 68 ARG A C 1
ATOM 541 O O . ARG A 1 68 ? -2.147 7.604 -9.658 1.00 81.62 68 ARG A O 1
ATOM 548 N N . GLY A 1 69 ? -0.282 7.628 -8.408 1.00 81.00 69 GLY A N 1
ATOM 549 C CA . GLY A 1 69 ? -0.573 6.358 -7.736 1.00 81.00 69 GLY A CA 1
ATOM 550 C C . GLY A 1 69 ? -1.828 6.418 -6.853 1.00 81.00 69 GLY A C 1
ATOM 551 O O . GLY A 1 69 ? -2.210 7.490 -6.364 1.00 81.00 69 GLY A O 1
ATOM 552 N N . SER A 1 70 ? -2.470 5.271 -6.624 1.00 82.25 70 SER A N 1
ATOM 553 C CA . SER A 1 70 ? -3.755 5.211 -5.914 1.00 82.25 70 SER A CA 1
ATOM 554 C C . SER A 1 70 ? -3.689 5.708 -4.465 1.00 82.25 70 SER A C 1
ATOM 556 O O . SER A 1 70 ? -4.619 6.376 -4.009 1.00 82.25 70 SER A O 1
ATOM 558 N N . LEU A 1 71 ? -2.564 5.532 -3.762 1.00 78.12 71 LEU A N 1
ATOM 559 C CA . LEU A 1 71 ? -2.376 6.091 -2.414 1.00 78.12 71 LEU A CA 1
ATOM 560 C C . LEU A 1 71 ? -2.114 7.603 -2.423 1.00 78.12 71 LEU A C 1
ATOM 562 O O . LEU A 1 71 ? -2.526 8.301 -1.498 1.00 78.12 71 LEU A O 1
ATOM 566 N N . GLN A 1 72 ? -1.490 8.145 -3.474 1.00 72.75 72 GLN A N 1
ATOM 567 C CA . GLN A 1 72 ? -1.326 9.599 -3.621 1.00 72.75 72 GLN A CA 1
ATOM 568 C C . GLN A 1 72 ? -2.655 10.291 -3.958 1.00 72.75 72 GLN A C 1
ATOM 570 O O . GLN A 1 72 ? -2.879 11.441 -3.568 1.00 72.75 72 GLN A O 1
ATOM 575 N N . ALA A 1 73 ? -3.554 9.602 -4.668 1.00 62.19 73 ALA A N 1
ATOM 576 C CA . ALA A 1 73 ? -4.905 10.089 -4.928 1.00 62.19 73 ALA A CA 1
ATOM 577 C C . ALA A 1 73 ? -5.737 10.195 -3.636 1.00 62.19 73 ALA A C 1
ATOM 579 O O . ALA A 1 73 ? -6.505 11.151 -3.491 1.00 62.19 73 ALA A O 1
ATOM 580 N N . MET A 1 74 ? -5.543 9.281 -2.677 1.00 60.22 74 MET A N 1
ATOM 581 C CA . MET A 1 74 ? -6.203 9.342 -1.365 1.00 60.22 74 MET A CA 1
ATOM 582 C C . MET A 1 74 ? -5.808 10.599 -0.578 1.00 60.22 74 MET A C 1
ATOM 584 O O . MET A 1 74 ? -6.690 11.326 -0.115 1.00 60.22 74 MET A O 1
ATOM 588 N N . ASP A 1 75 ? -4.510 10.918 -0.508 1.00 59.00 75 ASP A N 1
ATOM 589 C CA . ASP A 1 75 ? -4.017 12.140 0.151 1.00 59.00 75 ASP A CA 1
ATOM 590 C C . ASP A 1 75 ? -4.568 13.417 -0.518 1.00 59.00 75 ASP A C 1
ATOM 592 O O . ASP A 1 75 ? -4.990 14.365 0.155 1.00 59.00 75 ASP A O 1
ATOM 596 N N . LYS A 1 76 ? -4.633 13.444 -1.858 1.00 56.34 76 LYS A N 1
ATOM 597 C CA . LYS A 1 76 ? -5.167 14.589 -2.623 1.00 56.34 76 LYS A CA 1
ATOM 598 C C . LYS A 1 76 ? -6.681 14.763 -2.464 1.00 56.34 76 LYS A C 1
ATOM 600 O O . LYS A 1 76 ? -7.156 15.898 -2.385 1.00 56.34 76 LYS A O 1
ATOM 605 N N . MET A 1 77 ? -7.453 13.676 -2.413 1.00 52.97 77 MET A N 1
ATOM 606 C CA . MET A 1 77 ? -8.906 13.748 -2.224 1.00 52.97 77 MET A CA 1
ATOM 607 C C . MET A 1 77 ? -9.267 14.248 -0.815 1.00 52.97 77 MET A C 1
ATOM 609 O O . MET A 1 77 ? -10.223 15.009 -0.664 1.00 52.97 77 MET A O 1
ATOM 613 N N . GLU A 1 78 ? -8.476 13.907 0.207 1.00 50.69 78 GLU A N 1
ATOM 614 C CA . GLU A 1 78 ? -8.673 14.425 1.568 1.00 50.69 78 GLU A CA 1
ATOM 615 C C . GLU A 1 78 ? -8.269 15.906 1.709 1.00 50.69 78 GLU A C 1
ATOM 617 O O . GLU A 1 78 ? -8.888 16.644 2.479 1.00 50.69 78 GLU A O 1
ATOM 622 N N . SER A 1 79 ? -7.261 16.359 0.953 1.00 53.75 79 SER A N 1
ATOM 623 C CA . SER A 1 79 ? -6.879 17.776 0.860 1.00 53.75 79 SER A CA 1
ATOM 624 C C . SER A 1 79 ? -8.015 18.636 0.296 1.00 53.75 79 SER A C 1
ATOM 626 O O . SER A 1 79 ? -8.302 19.693 0.850 1.00 53.75 79 SER A O 1
ATOM 628 N N . ARG A 1 80 ? -8.703 18.167 -0.753 1.00 49.09 80 ARG A N 1
ATOM 629 C CA . ARG A 1 80 ? -9.792 18.915 -1.406 1.00 49.09 80 ARG A CA 1
ATOM 630 C C . ARG A 1 80 ? -11.073 19.010 -0.578 1.00 49.09 80 ARG A C 1
ATOM 632 O O . ARG A 1 80 ? -11.816 19.961 -0.750 1.00 49.09 80 ARG A O 1
ATOM 639 N N . ARG A 1 81 ? -11.334 18.063 0.332 1.00 49.06 81 ARG A N 1
ATOM 640 C CA . ARG A 1 81 ? -12.489 18.117 1.255 1.00 49.06 81 ARG A CA 1
ATOM 641 C C . ARG A 1 81 ? -12.295 19.088 2.431 1.00 49.06 81 ARG A C 1
ATOM 643 O O . ARG A 1 81 ? -13.203 19.229 3.243 1.00 49.06 81 ARG A O 1
ATOM 650 N N . LYS A 1 82 ? -11.114 19.705 2.560 1.00 46.88 82 LYS A N 1
ATOM 651 C CA . LYS A 1 82 ? -10.797 20.713 3.587 1.00 46.88 82 LYS A CA 1
ATOM 652 C C . LYS A 1 82 ? -10.655 22.138 3.025 1.00 46.88 82 LYS A C 1
ATOM 654 O O . LYS A 1 82 ? -10.270 23.020 3.790 1.00 46.88 82 LYS A O 1
ATOM 659 N N . SER A 1 83 ? -10.912 22.345 1.731 1.00 43.69 83 SER A N 1
ATOM 660 C CA . SER A 1 83 ? -10.933 23.667 1.086 1.00 43.69 83 SER A CA 1
ATOM 661 C C . SER A 1 83 ? -12.352 24.162 0.878 1.00 43.69 83 SER A C 1
ATOM 663 O O . SER A 1 83 ? -13.230 23.310 0.625 1.00 43.69 83 SER A O 1
#

Secondary structure (DSSP, 8-state):
-----HHHHHHHHHHHHHHHTEEEETTTTEEEE---HHHHHHH--S---GGGS----TT-EEE-TTS-SHHHHHHHHHHHTT-

Solvent-accessible surface area (backbone atoms only — not comparable to full-atom values): 4953 Å² total; per-residue (Å²): 133,85,80,75,57,72,67,60,55,52,43,50,52,53,50,49,53,50,60,71,41,35,48,74,42,81,89,76,55,28,32,29,25,66,35,38,42,66,57,53,57,75,69,54,92,61,98,69,68,70,88,65,55,66,92,43,46,63,74,37,55,34,36,40,80,84,67,72,9,59,57,47,48,53,58,52,55,58,54,58,75,73,108

Mean predicted aligned error: 6.93 Å